Protein AF-A0A510KIL5-F1 (afdb_monomer_lite)

Foldseek 3Di:
DAWAKKAFCDDLPDHRDIDGQDDPNDGDPDDDDDDDPPPCPVVVVLLVVVLCVLVPPVPDDDDDDDDPVVVVVLVVLLDCVPPDPVVNVVSVVDDSVNSVSDPVVVPPCVVPVNSVVVSVVSVVGMDIDDDDD

Structure (mmCIF, N/CA/C/O backbone):
data_AF-A0A510KIL5-F1
#
_entry.id   AF-A0A510KIL5-F1
#
loop_
_atom_site.group_PDB
_atom_site.id
_atom_site.type_symbol
_atom_site.label_atom_id
_atom_site.label_alt_id
_atom_site.label_comp_id
_atom_site.label_asym_id
_atom_site.label_entity_id
_atom_site.label_seq_id
_atom_site.pdbx_PDB_ins_code
_atom_site.Cartn_x
_atom_site.Cartn_y
_atom_site.Cartn_z
_atom_site.occupancy
_atom_site.B_iso_or_equiv
_atom_site.auth_seq_id
_atom_site.auth_comp_id
_atom_site.auth_asym_id
_atom_site.auth_atom_id
_atom_site.pdbx_PDB_model_num
ATOM 1 N N . MET A 1 1 ? -8.577 -6.559 11.207 1.00 77.25 1 MET A N 1
ATOM 2 C CA . MET A 1 1 ? -7.830 -5.312 11.511 1.00 77.25 1 MET A CA 1
ATOM 3 C C . MET A 1 1 ? -8.293 -4.221 10.561 1.00 77.25 1 MET A C 1
ATOM 5 O O . MET A 1 1 ? -8.480 -4.522 9.389 1.00 77.25 1 MET A O 1
ATOM 9 N N . LYS A 1 2 ? -8.449 -2.982 11.039 1.00 85.75 2 LYS A N 1
ATOM 10 C CA . LYS A 1 2 ? -8.739 -1.812 10.192 1.00 85.75 2 LYS A CA 1
ATOM 11 C C . LYS A 1 2 ? -7.717 -0.696 10.413 1.00 85.75 2 LYS A C 1
ATOM 13 O O . LYS A 1 2 ? -7.190 -0.560 11.516 1.00 85.75 2 LYS A O 1
ATOM 18 N N . ILE A 1 3 ? -7.427 0.095 9.381 1.00 86.75 3 ILE A N 1
ATOM 19 C CA . ILE A 1 3 ? -6.522 1.251 9.473 1.00 86.75 3 ILE A CA 1
ATOM 20 C C . ILE A 1 3 ? -7.353 2.485 9.812 1.00 86.75 3 ILE A C 1
ATOM 22 O O . ILE A 1 3 ? -8.290 2.807 9.094 1.00 86.75 3 ILE A O 1
ATOM 26 N N . ARG A 1 4 ? -6.997 3.185 10.890 1.00 90.75 4 ARG A N 1
ATOM 27 C CA . ARG A 1 4 ? -7.669 4.416 11.327 1.00 90.75 4 ARG A CA 1
ATOM 28 C C . ARG A 1 4 ? -7.059 5.635 10.661 1.00 90.75 4 ARG A C 1
ATOM 30 O O . ARG A 1 4 ? -7.765 6.476 10.117 1.00 90.75 4 ARG A O 1
ATOM 37 N N . LYS A 1 5 ? -5.732 5.743 10.732 1.00 91.38 5 LYS A N 1
ATOM 38 C CA . LYS A 1 5 ? -4.985 6.913 10.267 1.00 91.38 5 LYS A CA 1
ATOM 39 C C . LYS A 1 5 ? -3.631 6.497 9.721 1.00 91.38 5 LYS A C 1
ATOM 41 O O . LYS A 1 5 ? -3.025 5.549 10.222 1.00 91.38 5 LYS A O 1
ATOM 46 N N . ILE A 1 6 ? -3.165 7.250 8.735 1.00 89.50 6 ILE A N 1
ATOM 47 C CA . ILE A 1 6 ? -1.795 7.194 8.232 1.00 89.50 6 ILE A CA 1
ATOM 48 C C . ILE A 1 6 ? -1.204 8.592 8.314 1.00 89.50 6 ILE A C 1
ATOM 50 O O . ILE A 1 6 ? -1.805 9.557 7.832 1.00 89.50 6 ILE A O 1
ATOM 54 N N . HIS A 1 7 ? -0.004 8.669 8.869 1.00 90.31 7 HIS A N 1
ATOM 55 C CA . HIS A 1 7 ? 0.859 9.832 8.794 1.00 90.31 7 HIS A CA 1
ATOM 56 C C . HIS A 1 7 ? 2.139 9.452 8.044 1.00 90.31 7 HIS A C 1
ATOM 58 O O . HIS A 1 7 ? 2.849 8.540 8.455 1.00 90.31 7 HIS A O 1
ATOM 64 N N . ILE A 1 8 ? 2.431 10.143 6.942 1.00 86.25 8 ILE A N 1
ATOM 65 C CA . ILE A 1 8 ? 3.691 10.030 6.202 1.00 86.25 8 ILE A CA 1
ATOM 66 C C . ILE A 1 8 ? 4.391 11.381 6.273 1.00 86.25 8 ILE A C 1
ATOM 68 O O . ILE A 1 8 ? 3.969 12.353 5.642 1.00 86.25 8 ILE A O 1
ATOM 72 N N . LYS A 1 9 ? 5.493 11.428 7.016 1.00 86.25 9 LYS A N 1
ATOM 73 C CA . LYS A 1 9 ? 6.367 12.595 7.091 1.00 86.25 9 LYS A CA 1
ATOM 74 C C . LYS A 1 9 ? 7.122 12.777 5.777 1.00 86.25 9 LYS A C 1
ATOM 76 O O . LYS A 1 9 ? 6.989 13.816 5.136 1.00 86.25 9 LYS A O 1
ATOM 81 N N . GLU A 1 10 ? 7.847 11.747 5.350 1.00 81.25 10 GLU A N 1
ATOM 82 C CA . GLU A 1 10 ? 8.528 11.706 4.056 1.00 81.25 10 GLU A CA 1
ATOM 83 C C . GLU A 1 10 ? 8.772 10.263 3.603 1.00 81.25 10 GLU A C 1
ATOM 85 O O . GLU A 1 10 ? 9.470 9.500 4.262 1.00 81.25 10 GLU A O 1
ATOM 90 N N . TYR A 1 11 ? 8.225 9.881 2.450 1.00 75.56 11 TYR A N 1
ATOM 91 C CA . TYR A 1 11 ? 8.486 8.573 1.860 1.00 75.56 11 TYR A CA 1
ATOM 92 C C . TYR A 1 11 ? 8.288 8.596 0.346 1.00 75.56 11 TYR A C 1
ATOM 94 O O . TYR A 1 11 ? 7.189 8.863 -0.135 1.00 75.56 11 TYR A O 1
ATOM 102 N N . ASN A 1 12 ? 9.345 8.296 -0.416 1.00 70.00 12 ASN A N 1
ATOM 103 C CA . ASN A 1 12 ? 9.282 8.097 -1.868 1.00 70.00 12 ASN A CA 1
ATOM 104 C C . ASN A 1 12 ? 8.497 9.182 -2.642 1.00 70.00 12 ASN A C 1
ATOM 106 O O . ASN A 1 12 ? 7.684 8.887 -3.522 1.00 70.00 12 ASN A O 1
ATOM 110 N N . GLY A 1 13 ? 8.736 10.451 -2.297 1.00 75.12 13 GLY A N 1
ATOM 111 C CA . GLY A 1 13 ? 8.085 11.611 -2.916 1.00 75.12 13 GLY A CA 1
ATOM 112 C C . GLY A 1 13 ? 6.773 12.046 -2.255 1.00 75.12 13 GLY A C 1
ATOM 113 O O . GLY A 1 13 ? 6.319 13.159 -2.509 1.00 75.12 13 GLY A O 1
ATOM 114 N N . LEU A 1 14 ? 6.196 11.237 -1.361 1.00 83.00 14 LEU A N 1
ATOM 115 C CA . LE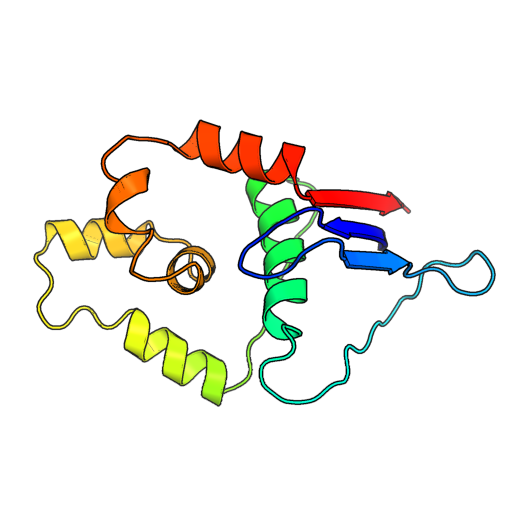U A 1 14 ? 5.127 11.672 -0.461 1.00 83.00 14 LEU A CA 1
ATOM 116 C C . LEU A 1 14 ? 5.745 12.465 0.690 1.00 83.00 14 LEU A C 1
ATOM 118 O O . LEU A 1 14 ? 6.711 12.011 1.301 1.00 83.00 14 LEU A O 1
ATOM 122 N N . LYS A 1 15 ? 5.194 13.641 0.996 1.00 87.75 15 LYS A N 1
ATOM 123 C CA . LYS A 1 15 ? 5.650 14.489 2.105 1.00 87.75 15 LYS A CA 1
ATOM 124 C C . LYS A 1 15 ? 4.460 15.057 2.859 1.00 87.75 15 LYS A C 1
ATOM 126 O O . LYS A 1 15 ? 3.509 15.513 2.230 1.00 87.75 15 LYS A O 1
ATOM 131 N N . ASN A 1 16 ? 4.549 15.071 4.187 1.00 90.12 16 ASN A N 1
ATOM 132 C CA . ASN A 1 16 ? 3.554 15.653 5.093 1.00 90.12 16 ASN A CA 1
ATOM 133 C C . ASN A 1 16 ? 2.109 15.204 4.797 1.00 90.12 16 ASN A C 1
ATOM 135 O O . ASN A 1 16 ? 1.172 16.003 4.856 1.00 90.12 16 ASN A O 1
ATOM 139 N N . LEU A 1 17 ? 1.925 13.927 4.459 1.00 90.75 17 LEU A N 1
ATOM 140 C CA . LEU A 1 17 ? 0.624 13.365 4.128 1.00 90.75 17 LEU A CA 1
ATOM 141 C C . LEU A 1 17 ? -0.051 12.837 5.394 1.00 90.75 17 LEU A C 1
ATOM 143 O O . LEU A 1 17 ? 0.498 12.002 6.108 1.00 90.75 17 LEU A O 1
ATOM 147 N N . ASN A 1 18 ? -1.268 13.307 5.641 1.00 92.19 18 ASN A N 1
ATOM 148 C CA . ASN A 1 18 ? -2.127 12.847 6.722 1.00 92.19 18 ASN A CA 1
ATOM 149 C C . ASN A 1 18 ? -3.446 12.371 6.130 1.00 92.19 18 ASN A C 1
ATOM 151 O O . ASN A 1 18 ? -4.143 13.160 5.492 1.00 92.19 18 ASN A O 1
ATOM 155 N N . ILE A 1 19 ? -3.797 11.107 6.356 1.00 91.75 19 ILE A N 1
ATOM 156 C CA . ILE A 1 19 ? -5.080 10.554 5.918 1.00 91.75 19 ILE A CA 1
ATOM 157 C C . ILE A 1 19 ? -5.803 9.972 7.125 1.00 91.75 19 ILE A C 1
ATOM 159 O O . ILE A 1 19 ? -5.254 9.141 7.850 1.00 91.75 19 ILE A O 1
ATOM 163 N N . ASN A 1 20 ? -7.041 10.421 7.329 1.00 92.25 20 ASN A N 1
ATOM 164 C CA . ASN A 1 20 ? -7.963 9.848 8.299 1.00 92.25 20 ASN A CA 1
ATOM 165 C C . ASN A 1 20 ? -8.998 8.990 7.563 1.00 92.25 20 ASN A C 1
ATOM 167 O O . ASN A 1 20 ? -9.644 9.473 6.635 1.00 92.25 20 ASN A O 1
ATOM 171 N N . PHE A 1 21 ? -9.153 7.740 7.988 1.00 92.94 21 PHE A N 1
ATOM 172 C CA . PHE A 1 21 ? -10.120 6.784 7.445 1.00 92.94 21 PHE A CA 1
ATOM 173 C C . PHE A 1 21 ? -11.332 6.600 8.356 1.00 92.94 21 PHE A C 1
ATOM 175 O O . PHE A 1 21 ? -12.038 5.599 8.266 1.00 92.94 21 PHE A O 1
ATOM 182 N N . GLU A 1 22 ? -11.569 7.547 9.257 1.00 92.75 22 GLU A N 1
ATOM 183 C CA . GLU A 1 22 ? -12.759 7.584 10.094 1.00 92.75 22 GLU A CA 1
ATOM 184 C C . GLU A 1 22 ? -13.817 8.509 9.495 1.00 92.75 22 GLU A C 1
ATOM 186 O O . GLU A 1 22 ? -13.527 9.618 9.041 1.00 92.75 22 GLU A O 1
ATOM 191 N N . SER A 1 23 ? -15.068 8.065 9.556 1.00 91.38 23 SER A N 1
ATOM 192 C CA . SER A 1 23 ? -16.248 8.879 9.287 1.00 91.38 23 SER A CA 1
ATOM 193 C C . SER A 1 23 ? -17.270 8.632 10.390 1.00 91.38 23 SER A C 1
ATOM 195 O O . SER A 1 23 ? -17.602 7.482 10.672 1.00 91.38 23 SER A O 1
ATOM 197 N N . ASN A 1 24 ? -17.758 9.700 11.029 1.00 92.12 24 ASN A N 1
ATOM 198 C CA . ASN A 1 24 ? -18.698 9.618 12.156 1.00 92.12 24 ASN A CA 1
ATOM 199 C C . ASN A 1 24 ? -18.232 8.625 13.242 1.00 92.12 24 ASN A C 1
ATOM 201 O O . ASN A 1 24 ? -18.980 7.725 13.626 1.00 92.12 24 ASN A O 1
ATOM 205 N N . ASP A 1 25 ? -16.966 8.749 13.657 1.00 88.31 25 ASP A N 1
ATOM 206 C CA . ASP A 1 25 ? -16.300 7.893 14.654 1.00 88.31 25 ASP A CA 1
ATOM 207 C C . ASP A 1 25 ? -16.262 6.391 14.310 1.00 88.31 25 ASP A C 1
ATOM 209 O O . ASP A 1 25 ? -16.014 5.549 15.173 1.00 88.31 25 ASP A O 1
ATOM 213 N N . LYS A 1 26 ? -16.479 6.034 13.037 1.00 91.44 26 LYS A N 1
ATOM 214 C CA . LYS A 1 26 ? -16.376 4.662 12.528 1.00 91.44 26 LYS A CA 1
ATOM 215 C C . LYS A 1 26 ? -15.294 4.558 11.467 1.00 91.44 26 LYS A C 1
ATOM 217 O O . LYS A 1 26 ? -15.229 5.378 10.552 1.00 91.44 26 LYS A O 1
ATOM 222 N N . VAL A 1 27 ? -14.475 3.516 11.561 1.00 92.81 27 VAL A N 1
ATOM 223 C CA . VAL A 1 27 ? -13.446 3.228 10.558 1.00 92.81 27 VAL A CA 1
ATOM 224 C C . VAL A 1 27 ? -14.088 2.671 9.292 1.00 92.81 27 VAL A C 1
ATOM 226 O O . VAL A 1 27 ? -14.840 1.692 9.347 1.00 92.81 27 VAL A O 1
ATOM 229 N N . LEU A 1 28 ? -13.765 3.295 8.161 1.00 92.88 28 LEU A N 1
ATOM 230 C CA . LEU A 1 28 ? -14.280 2.945 6.844 1.00 92.88 28 LEU A CA 1
ATOM 231 C C . LEU A 1 28 ? -13.874 1.519 6.446 1.00 92.88 28 LEU A C 1
ATOM 233 O O . LEU A 1 28 ? -12.715 1.128 6.570 1.00 92.88 28 LEU A O 1
ATOM 237 N N . ASP A 1 29 ? -14.841 0.756 5.931 1.00 90.31 29 ASP A N 1
ATOM 238 C CA . ASP A 1 29 ? -14.617 -0.583 5.365 1.00 90.31 29 ASP A CA 1
ATOM 239 C C . ASP A 1 29 ? -14.031 -0.535 3.953 1.00 90.31 29 ASP A C 1
ATOM 241 O O . ASP A 1 29 ? -13.357 -1.461 3.509 1.00 90.31 29 ASP A O 1
ATOM 245 N N . THR A 1 30 ? -14.304 0.542 3.220 1.00 92.19 30 THR A N 1
ATOM 246 C CA . THR A 1 30 ? -13.856 0.722 1.841 1.00 92.19 30 THR A CA 1
ATOM 247 C C . THR A 1 30 ? -13.388 2.149 1.646 1.00 92.19 30 THR A C 1
ATOM 249 O O . THR A 1 30 ? -14.069 3.104 2.018 1.00 92.19 30 THR A O 1
ATOM 252 N N . ILE A 1 31 ? -12.206 2.281 1.056 1.00 91.00 31 ILE A N 1
ATOM 253 C CA . ILE A 1 31 ? -11.546 3.552 0.788 1.00 91.00 31 ILE A CA 1
ATOM 254 C C . ILE A 1 31 ? -11.236 3.582 -0.702 1.00 91.00 31 ILE A C 1
ATOM 256 O O . ILE A 1 31 ? -10.655 2.639 -1.234 1.00 91.00 31 ILE A O 1
ATOM 260 N N . ILE A 1 32 ? -11.606 4.673 -1.368 1.00 91.50 32 ILE A N 1
ATOM 261 C CA . ILE A 1 32 ? -11.310 4.886 -2.784 1.00 91.50 32 ILE A CA 1
ATOM 262 C C . ILE A 1 32 ? -10.420 6.120 -2.888 1.00 91.50 32 ILE A C 1
ATOM 264 O O . ILE A 1 32 ? -10.821 7.218 -2.501 1.00 91.50 32 ILE A O 1
ATOM 268 N N . LEU A 1 33 ? -9.208 5.943 -3.413 1.00 91.19 33 LEU A N 1
ATOM 269 C CA . LEU A 1 33 ? -8.299 7.045 -3.717 1.00 91.19 33 LEU A CA 1
ATOM 270 C C . LEU A 1 33 ? -8.515 7.480 -5.169 1.00 91.19 33 LEU A C 1
ATOM 272 O O . LEU A 1 33 ? -8.189 6.745 -6.096 1.00 91.19 33 LEU A O 1
ATOM 276 N N . ILE A 1 34 ? -9.044 8.686 -5.369 1.00 91.38 34 ILE A N 1
ATOM 277 C CA . ILE A 1 34 ? -9.236 9.286 -6.697 1.00 91.38 34 ILE A CA 1
ATOM 278 C C . ILE A 1 34 ? -8.252 10.431 -6.931 1.00 91.38 34 ILE A C 1
ATOM 280 O O . ILE A 1 34 ? -7.804 11.096 -6.001 1.00 91.38 34 ILE A O 1
ATOM 284 N N . GLY A 1 35 ? -7.911 10.672 -8.193 1.00 91.00 35 GLY A N 1
ATOM 285 C CA . GLY A 1 35 ? -7.015 11.758 -8.580 1.00 91.00 35 GLY A CA 1
ATOM 286 C C . GLY A 1 35 ? -6.394 11.531 -9.949 1.00 91.00 35 GLY A C 1
ATOM 287 O O . GLY A 1 35 ? -6.495 10.441 -10.514 1.00 91.00 35 GLY A O 1
ATOM 288 N N . VAL A 1 36 ? -5.708 12.546 -10.468 1.00 90.44 36 VAL A N 1
ATOM 289 C CA . VAL A 1 36 ? -5.015 12.469 -11.763 1.00 90.44 36 VAL A CA 1
ATOM 290 C C . VAL A 1 36 ? -3.778 11.562 -11.701 1.00 90.44 36 VAL A C 1
ATOM 292 O O . VAL A 1 36 ? -3.333 11.140 -10.624 1.00 90.44 36 VAL A O 1
ATOM 295 N N . ASN A 1 37 ? -3.241 11.205 -12.866 1.00 84.06 37 ASN A N 1
ATOM 296 C CA . ASN A 1 37 ? -2.027 10.395 -12.973 1.00 84.06 37 ASN A CA 1
ATOM 297 C C . ASN A 1 37 ? -0.826 11.130 -12.364 1.00 84.06 37 ASN A C 1
ATOM 299 O O . ASN A 1 37 ? -0.731 12.349 -12.455 1.00 84.06 37 ASN A O 1
ATOM 303 N N . GLY A 1 38 ? 0.074 10.386 -11.715 1.00 82.12 38 GLY A N 1
ATOM 304 C CA . GLY A 1 38 ? 1.270 10.948 -11.075 1.00 82.12 38 GLY A CA 1
ATOM 305 C C . GLY A 1 38 ? 1.067 11.531 -9.669 1.00 82.12 38 GLY A C 1
ATOM 306 O O . GLY A 1 38 ? 2.050 11.802 -8.992 1.00 82.12 38 GLY A O 1
ATOM 307 N N . ASN A 1 39 ? -0.167 11.636 -9.161 1.00 84.31 39 ASN A N 1
ATOM 308 C CA . ASN A 1 39 ? -0.438 12.198 -7.824 1.00 84.31 39 ASN A CA 1
ATOM 309 C C . ASN A 1 39 ? -0.158 11.243 -6.643 1.00 84.31 39 ASN A C 1
ATOM 311 O O . ASN A 1 39 ? -0.553 11.524 -5.515 1.00 84.31 39 ASN A O 1
ATOM 315 N N . GLY A 1 40 ? 0.494 10.102 -6.880 1.00 85.56 40 GLY A N 1
ATOM 316 C CA . GLY A 1 40 ? 0.948 9.216 -5.804 1.00 85.56 40 GLY A CA 1
ATOM 317 C C . GLY A 1 40 ? -0.101 8.258 -5.227 1.00 85.56 40 GLY A C 1
ATOM 318 O O . GLY A 1 40 ? 0.134 7.712 -4.157 1.00 85.56 40 GLY A O 1
ATOM 319 N N . LYS A 1 41 ? -1.224 8.005 -5.919 1.00 90.69 41 LYS A N 1
ATOM 320 C CA . LYS A 1 41 ? -2.249 7.029 -5.482 1.00 90.69 41 LYS A CA 1
ATOM 321 C C . LYS A 1 41 ? -1.649 5.639 -5.220 1.00 90.69 41 LYS A C 1
ATOM 323 O O . LYS A 1 41 ? -1.732 5.144 -4.100 1.00 90.69 41 LYS A O 1
ATOM 328 N N . THR A 1 42 ? -0.972 5.071 -6.221 1.00 86.81 42 THR A N 1
ATOM 329 C CA . THR A 1 42 ? -0.254 3.790 -6.118 1.00 86.81 42 THR A CA 1
ATOM 330 C C . THR A 1 42 ? 0.794 3.839 -5.002 1.00 86.81 42 THR A C 1
ATOM 332 O O . THR A 1 42 ? 0.836 2.960 -4.146 1.00 86.81 42 THR A O 1
ATOM 335 N N . ARG A 1 43 ? 1.540 4.951 -4.897 1.00 85.44 43 ARG A N 1
ATOM 336 C CA . ARG A 1 43 ? 2.562 5.146 -3.857 1.00 85.44 43 ARG A CA 1
ATOM 337 C C . ARG A 1 43 ? 1.997 5.101 -2.434 1.00 85.44 43 ARG A C 1
ATOM 339 O O . ARG A 1 43 ? 2.660 4.589 -1.534 1.00 85.44 43 ARG A O 1
ATOM 346 N N . ILE A 1 44 ? 0.793 5.626 -2.203 1.00 87.94 44 ILE A N 1
ATOM 347 C CA . ILE A 1 44 ? 0.136 5.556 -0.890 1.00 87.94 44 ILE A CA 1
ATOM 348 C C . ILE A 1 44 ? -0.168 4.096 -0.528 1.00 87.94 44 ILE A C 1
ATOM 350 O O . ILE A 1 44 ? 0.161 3.673 0.580 1.00 87.94 44 ILE A O 1
ATOM 354 N N . LEU A 1 45 ? -0.737 3.317 -1.456 1.00 88.25 45 LEU A N 1
ATOM 355 C CA . LEU A 1 45 ? -1.055 1.899 -1.230 1.00 88.25 45 LEU A CA 1
ATOM 356 C C . LEU A 1 45 ? 0.206 1.062 -0.969 1.00 88.25 45 LEU A C 1
ATOM 358 O O . LEU A 1 45 ? 0.247 0.283 -0.018 1.00 88.25 45 LEU A O 1
ATOM 362 N N . GLU A 1 46 ? 1.269 1.295 -1.738 1.00 81.88 46 GLU A N 1
ATOM 363 C CA . GLU A 1 46 ? 2.580 0.663 -1.537 1.00 81.88 46 GLU A CA 1
ATOM 364 C C . GLU A 1 46 ? 3.177 0.969 -0.168 1.00 81.88 46 GLU A C 1
ATOM 366 O O . GLU A 1 46 ? 3.709 0.079 0.493 1.00 81.88 46 GLU A O 1
ATOM 371 N N . SER A 1 47 ? 3.074 2.225 0.276 1.00 80.12 47 SER A N 1
ATOM 372 C CA . SER A 1 47 ? 3.584 2.656 1.581 1.00 80.12 47 SER A CA 1
ATOM 373 C C . SER A 1 47 ? 2.905 1.885 2.714 1.00 80.12 47 SER A C 1
ATOM 375 O O . SER A 1 47 ? 3.573 1.396 3.624 1.00 80.12 47 SER A O 1
ATOM 377 N N . ILE A 1 48 ? 1.581 1.718 2.626 1.00 82.69 48 ILE A N 1
ATOM 378 C CA . ILE A 1 48 ? 0.792 0.933 3.584 1.00 82.69 48 ILE A CA 1
ATOM 379 C C . ILE A 1 48 ? 1.267 -0.516 3.589 1.00 82.69 48 ILE A C 1
ATOM 381 O O . ILE A 1 48 ? 1.601 -1.056 4.646 1.00 82.69 48 ILE A O 1
ATOM 385 N N . TYR A 1 49 ? 1.316 -1.135 2.411 1.00 82.38 49 TYR A N 1
ATOM 386 C CA . TYR A 1 49 ? 1.688 -2.535 2.275 1.00 82.38 49 TYR A CA 1
ATOM 387 C C . TYR A 1 49 ? 3.095 -2.812 2.810 1.00 82.38 49 TYR A C 1
ATOM 389 O O . TYR A 1 49 ? 3.299 -3.741 3.595 1.00 82.38 49 TYR A O 1
ATOM 397 N N . HIS A 1 50 ? 4.057 -1.957 2.466 1.00 75.81 50 HIS A N 1
ATOM 398 C CA . HIS A 1 50 ? 5.428 -2.060 2.949 1.00 75.81 50 HIS A CA 1
ATOM 399 C C . HIS A 1 50 ? 5.540 -1.986 4.463 1.00 75.81 50 HIS A C 1
ATOM 401 O O . HIS A 1 50 ? 6.289 -2.769 5.052 1.00 75.81 50 HIS A O 1
ATOM 407 N N . CYS A 1 51 ? 4.806 -1.071 5.100 1.00 75.56 51 CYS A N 1
ATOM 408 C CA . CYS A 1 51 ? 4.768 -1.012 6.552 1.00 75.56 51 CYS A CA 1
ATOM 409 C C . CYS A 1 51 ? 4.333 -2.369 7.117 1.00 75.56 51 CYS A C 1
ATOM 411 O O . CYS A 1 51 ? 5.061 -2.954 7.918 1.00 75.56 51 CYS A O 1
ATOM 413 N N . PHE A 1 52 ? 3.218 -2.937 6.653 1.00 76.12 52 PHE A N 1
ATOM 414 C CA . PHE A 1 52 ? 2.737 -4.227 7.163 1.00 76.12 52 PHE A CA 1
ATOM 415 C C . PHE A 1 52 ? 3.714 -5.390 6.931 1.00 76.12 52 PHE A C 1
ATOM 417 O O . PHE A 1 52 ? 3.940 -6.177 7.856 1.00 76.12 52 PHE A O 1
ATOM 424 N N . LYS A 1 53 ? 4.356 -5.454 5.757 1.00 73.38 53 LYS A N 1
ATOM 425 C CA . LYS A 1 53 ? 5.400 -6.444 5.439 1.00 73.38 53 LYS A CA 1
ATOM 426 C C . LYS A 1 53 ? 6.619 -6.342 6.357 1.00 73.38 53 LYS A C 1
ATOM 428 O O . LYS A 1 53 ? 7.051 -7.346 6.921 1.00 73.38 53 LYS A O 1
ATOM 433 N N . ILE A 1 54 ? 7.171 -5.141 6.543 1.00 68.06 54 ILE A N 1
ATOM 434 C CA . ILE A 1 54 ? 8.404 -4.925 7.325 1.00 68.06 54 ILE A CA 1
ATOM 435 C C . ILE A 1 54 ? 8.166 -5.114 8.818 1.00 68.06 54 ILE A C 1
ATOM 437 O O . ILE A 1 54 ? 9.032 -5.632 9.532 1.00 68.06 54 ILE A O 1
ATOM 441 N N . PHE A 1 55 ? 6.972 -4.768 9.295 1.00 64.06 55 PHE A N 1
ATOM 442 C CA . PHE A 1 55 ? 6.574 -5.080 10.660 1.00 64.06 55 PHE A CA 1
ATOM 443 C C . PHE A 1 55 ? 6.280 -6.571 10.875 1.00 64.06 55 PHE A C 1
ATOM 445 O O . PHE A 1 55 ? 5.991 -6.926 12.016 1.00 64.06 55 PHE A O 1
ATOM 452 N N . LYS A 1 56 ? 6.396 -7.430 9.835 1.00 58.47 56 LYS A N 1
ATOM 453 C CA . LYS A 1 56 ? 6.154 -8.888 9.856 1.00 58.47 56 LYS A CA 1
ATOM 454 C C . LYS A 1 56 ? 5.031 -9.240 10.824 1.00 58.47 56 LYS A C 1
ATOM 456 O O . LYS A 1 56 ? 5.186 -10.095 11.694 1.00 58.47 56 LYS A O 1
ATOM 461 N N . SER A 1 57 ? 3.922 -8.512 10.726 1.00 55.31 57 SER A N 1
ATOM 462 C CA . SER A 1 57 ? 2.754 -8.796 11.541 1.00 55.31 57 SER A CA 1
ATOM 463 C C . SER A 1 57 ? 2.225 -10.140 11.058 1.00 55.31 57 SER A C 1
ATOM 465 O O . SER A 1 57 ? 1.424 -10.174 10.134 1.00 55.31 57 SER A O 1
ATOM 467 N N . THR A 1 58 ? 2.657 -11.238 11.684 1.00 52.34 58 THR A N 1
ATOM 468 C CA . THR A 1 58 ? 2.269 -12.636 11.390 1.00 52.34 58 THR A CA 1
ATOM 469 C C . THR A 1 58 ? 0.768 -12.905 11.549 1.00 52.34 58 THR A C 1
ATOM 471 O O . THR A 1 58 ? 0.330 -14.045 11.504 1.00 52.34 58 THR A O 1
ATOM 474 N N . VAL A 1 59 ? -0.011 -11.858 11.810 1.00 59.81 59 VAL A N 1
ATOM 475 C CA . VAL A 1 59 ? -1.433 -11.870 12.139 1.00 59.81 59 VAL A CA 1
ATOM 476 C C . VAL A 1 59 ? -2.289 -11.415 10.949 1.00 59.81 59 VAL A C 1
ATOM 478 O O . VAL A 1 59 ? -3.507 -11.537 11.008 1.00 59.81 59 VAL A O 1
ATOM 481 N N . VAL A 1 60 ? -1.698 -10.852 9.886 1.00 66.38 60 VAL A N 1
ATOM 482 C CA . VAL A 1 60 ? -2.467 -10.259 8.780 1.00 66.38 60 VAL A CA 1
ATOM 483 C C . VAL A 1 60 ? -1.905 -10.701 7.435 1.00 66.38 60 VAL A C 1
ATOM 485 O O . VAL A 1 60 ? -0.797 -10.304 7.079 1.00 66.38 60 VAL A O 1
ATOM 488 N N . ASP A 1 61 ? -2.707 -11.458 6.689 1.00 73.81 61 ASP A N 1
ATOM 489 C CA . ASP A 1 61 ? -2.491 -11.681 5.261 1.00 73.81 61 ASP A CA 1
ATOM 490 C C . ASP A 1 61 ? -2.898 -10.415 4.505 1.00 73.81 61 ASP A C 1
ATOM 492 O O . ASP A 1 61 ? -4.000 -9.888 4.680 1.00 73.81 61 ASP A O 1
ATOM 496 N N . LEU A 1 62 ? -1.968 -9.886 3.715 1.00 77.31 62 LEU A N 1
ATOM 497 C CA . LEU A 1 62 ? -2.151 -8.661 2.953 1.00 77.31 62 LEU A CA 1
ATOM 498 C C . LEU A 1 62 ? -1.769 -8.918 1.501 1.00 77.31 62 LEU A C 1
ATOM 500 O O . LEU A 1 62 ? -0.674 -9.403 1.222 1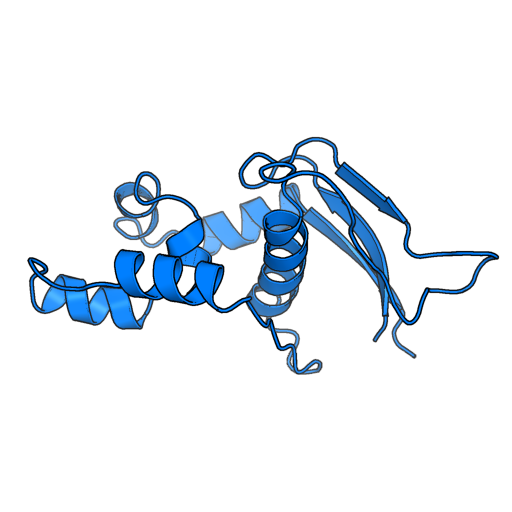.00 77.31 62 LEU A O 1
ATOM 504 N N . GLU A 1 63 ? -2.652 -8.527 0.593 1.00 82.50 63 GLU A N 1
ATOM 505 C CA . GLU A 1 63 ? -2.451 -8.629 -0.848 1.00 82.50 63 GLU A CA 1
ATOM 506 C C . GLU A 1 63 ? -2.494 -7.230 -1.467 1.00 82.50 63 GLU A C 1
ATOM 508 O O . GLU A 1 63 ? -3.253 -6.360 -1.029 1.00 82.50 63 GLU A O 1
ATOM 513 N N . LEU A 1 64 ? -1.651 -7.006 -2.475 1.00 83.81 64 LEU A N 1
ATOM 514 C CA . LEU A 1 64 ? -1.613 -5.779 -3.262 1.00 83.81 64 LEU A CA 1
ATOM 515 C C . LEU A 1 64 ? -1.777 -6.155 -4.731 1.00 83.81 64 LEU A C 1
ATOM 517 O O . LEU A 1 64 ? -1.009 -6.955 -5.259 1.00 83.81 64 LEU A O 1
ATOM 521 N N . PHE A 1 65 ? -2.787 -5.572 -5.369 1.00 86.62 65 PHE A N 1
ATOM 522 C CA . PHE A 1 65 ? -3.118 -5.821 -6.765 1.00 86.62 65 PHE A CA 1
ATOM 523 C C . PHE A 1 65 ? -2.856 -4.568 -7.586 1.00 86.62 65 PHE A C 1
ATOM 525 O O . PHE A 1 65 ? -3.261 -3.473 -7.195 1.00 86.62 65 PHE A O 1
ATOM 532 N N . TYR A 1 66 ? -2.216 -4.759 -8.731 1.00 85.44 66 TYR A N 1
ATOM 533 C CA . TYR A 1 66 ? -1.897 -3.709 -9.688 1.00 85.44 66 TYR A CA 1
ATOM 534 C C . TYR A 1 66 ? -2.738 -3.867 -10.950 1.00 85.44 66 TYR A C 1
ATOM 536 O O . TYR A 1 66 ? -3.142 -4.981 -11.305 1.00 85.44 66 TYR A O 1
ATOM 544 N N . GLU A 1 67 ? -2.983 -2.764 -11.653 1.00 87.06 67 GLU A N 1
ATOM 545 C CA . GLU A 1 67 ? -3.610 -2.823 -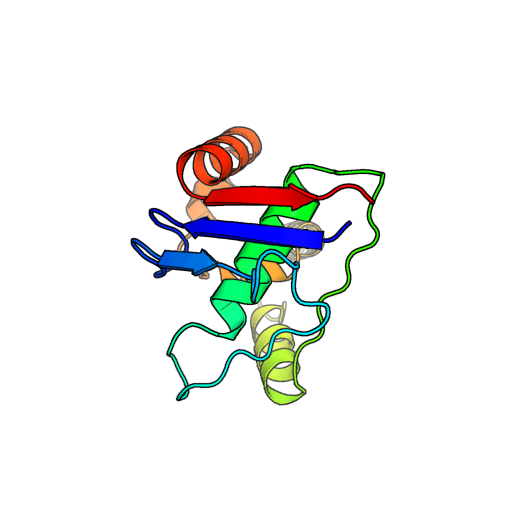12.971 1.00 87.06 67 GLU A CA 1
ATOM 546 C C . GLU A 1 67 ? -2.659 -3.428 -14.018 1.00 87.06 67 GLU A C 1
ATOM 548 O O . GLU A 1 67 ? -1.451 -3.553 -13.816 1.00 87.06 67 GLU A O 1
ATOM 553 N N . LYS A 1 68 ? -3.202 -3.849 -15.166 1.00 88.38 68 LYS A N 1
ATOM 554 C CA . LYS A 1 68 ? -2.420 -4.538 -16.208 1.00 88.38 68 LYS A CA 1
ATOM 555 C C . LYS A 1 68 ? -1.218 -3.711 -16.683 1.00 88.38 68 LYS A C 1
ATOM 557 O O . LYS A 1 68 ? -0.126 -4.242 -16.811 1.00 88.38 68 LYS A O 1
ATOM 562 N N . ASN A 1 69 ? -1.422 -2.421 -16.925 1.00 83.62 69 ASN A N 1
ATOM 563 C CA . ASN A 1 69 ? -0.374 -1.495 -17.360 1.00 83.62 69 ASN A CA 1
ATOM 564 C C . ASN A 1 69 ? 0.723 -1.302 -16.297 1.00 83.62 69 ASN A C 1
ATOM 566 O O . ASN A 1 69 ? 1.896 -1.228 -16.643 1.00 83.62 69 ASN A O 1
ATOM 570 N N . GLU A 1 70 ? 0.355 -1.227 -15.017 1.00 81.69 70 GLU A N 1
ATOM 571 C CA . GLU A 1 70 ? 1.306 -1.163 -13.908 1.00 81.69 70 GLU A CA 1
ATOM 572 C C . GLU A 1 70 ? 2.131 -2.454 -13.860 1.00 81.69 70 GLU A C 1
ATOM 574 O O . GLU A 1 70 ? 3.356 -2.378 -13.818 1.00 81.69 70 GLU A O 1
ATOM 579 N N . ASN A 1 71 ? 1.483 -3.620 -13.983 1.00 81.75 71 ASN A N 1
ATOM 580 C CA . ASN A 1 71 ? 2.166 -4.916 -14.049 1.00 81.75 71 ASN A CA 1
ATOM 581 C C . ASN A 1 71 ? 3.126 -5.028 -15.242 1.00 81.75 71 ASN A C 1
ATOM 583 O O . ASN A 1 71 ? 4.247 -5.482 -15.060 1.00 81.75 71 ASN A O 1
ATOM 587 N N . GLU A 1 72 ? 2.735 -4.580 -16.438 1.00 82.00 72 GLU A N 1
ATOM 588 C CA . GLU A 1 72 ? 3.608 -4.590 -17.625 1.00 82.00 72 GLU A CA 1
ATOM 589 C C . GLU A 1 72 ? 4.868 -3.734 -17.417 1.00 82.00 72 GLU A C 1
ATOM 591 O O . GLU A 1 72 ? 5.980 -4.147 -17.752 1.00 82.00 72 GLU A O 1
ATOM 596 N N . VAL A 1 73 ? 4.716 -2.544 -16.824 1.00 77.50 73 VAL A N 1
ATOM 597 C CA . VAL A 1 73 ? 5.860 -1.690 -16.471 1.00 77.50 73 VAL A CA 1
ATOM 598 C C . VAL A 1 73 ? 6.750 -2.396 -15.452 1.00 77.50 73 VAL A C 1
ATOM 600 O O . VAL A 1 73 ? 7.972 -2.372 -15.572 1.00 77.50 73 VAL A O 1
ATOM 603 N N . LEU A 1 74 ? 6.150 -3.050 -14.469 1.00 72.44 74 LEU A N 1
ATOM 604 C CA . LEU A 1 74 ? 6.862 -3.784 -13.433 1.00 72.44 74 LEU A CA 1
ATOM 605 C C . LEU A 1 74 ? 7.652 -4.971 -13.982 1.00 72.44 74 LEU A C 1
ATOM 607 O O . LEU A 1 74 ? 8.836 -5.087 -13.680 1.00 72.44 74 LEU A O 1
ATOM 611 N N . GLU A 1 75 ? 7.051 -5.777 -14.852 1.00 74.38 75 GLU A N 1
ATOM 612 C CA . GLU A 1 75 ? 7.740 -6.857 -15.562 1.00 74.38 75 GLU A CA 1
ATOM 613 C C . GLU A 1 75 ? 8.930 -6.322 -16.366 1.00 74.38 75 GLU A C 1
ATOM 615 O O . GLU A 1 75 ? 10.016 -6.886 -16.286 1.00 74.38 75 GLU A O 1
ATOM 620 N N . SER A 1 76 ? 8.772 -5.184 -17.054 1.00 73.94 76 SER A N 1
ATOM 621 C CA . SER A 1 76 ? 9.873 -4.559 -17.801 1.00 73.94 76 SER A CA 1
ATOM 622 C C . SER A 1 76 ? 11.014 -4.047 -16.910 1.00 73.94 76 SER A C 1
ATOM 624 O O . SER A 1 76 ? 12.173 -4.086 -17.309 1.00 73.94 76 SER A O 1
ATOM 626 N N . LEU A 1 77 ? 10.714 -3.582 -15.691 1.00 68.12 77 LEU A N 1
ATOM 627 C CA . LEU A 1 77 ? 11.726 -3.149 -14.716 1.00 68.12 77 LEU A CA 1
ATOM 628 C C . LEU A 1 77 ? 12.450 -4.335 -14.070 1.00 68.12 77 LEU A C 1
ATOM 630 O O . LEU A 1 77 ? 13.580 -4.192 -13.604 1.00 68.12 77 LEU A O 1
ATOM 634 N N . MET A 1 78 ? 11.775 -5.480 -14.006 1.00 66.00 78 MET A N 1
ATOM 635 C CA . MET A 1 78 ? 12.321 -6.745 -13.528 1.00 66.00 78 MET A CA 1
ATOM 636 C C . MET A 1 78 ? 12.986 -7.554 -14.641 1.00 66.00 78 MET A C 1
ATOM 638 O O . MET A 1 78 ? 13.517 -8.630 -14.361 1.00 66.00 78 MET A O 1
ATOM 642 N N . ASP A 1 79 ? 12.985 -7.051 -15.877 1.00 71.12 79 ASP A N 1
ATOM 643 C CA . ASP A 1 79 ? 13.679 -7.705 -16.969 1.00 71.12 79 ASP A CA 1
ATOM 644 C C . ASP A 1 79 ? 15.165 -7.842 -16.618 1.00 71.12 79 ASP A C 1
ATOM 646 O O . ASP A 1 79 ? 15.827 -6.915 -16.145 1.00 71.12 79 ASP A O 1
ATOM 650 N N . SER A 1 80 ? 15.658 -9.063 -16.783 1.00 65.06 80 SER A N 1
ATOM 651 C CA . SER A 1 80 ? 17.006 -9.468 -16.398 1.00 65.06 80 SER A CA 1
ATOM 652 C C . SER A 1 80 ? 17.937 -9.589 -17.601 1.00 65.06 80 SER A C 1
ATOM 654 O O . SER A 1 80 ? 19.090 -10.018 -17.459 1.00 65.06 80 SER A O 1
ATOM 656 N N . GLU A 1 81 ? 17.454 -9.222 -18.794 1.00 66.94 81 GLU A N 1
ATOM 657 C CA . GLU A 1 81 ? 18.279 -9.108 -19.988 1.00 66.94 81 GLU A CA 1
ATOM 658 C C . GLU A 1 81 ? 19.464 -8.159 -19.733 1.00 66.94 81 GLU A C 1
ATOM 660 O O . GLU A 1 81 ? 19.315 -6.974 -19.445 1.00 66.94 81 GLU A O 1
ATOM 665 N N . GLY A 1 82 ? 20.681 -8.706 -19.813 1.00 64.88 82 GLY A N 1
ATOM 666 C CA . GLY A 1 82 ? 21.926 -7.970 -19.568 1.00 64.88 82 GLY A CA 1
ATOM 667 C C . GLY A 1 82 ? 22.483 -8.049 -18.140 1.00 64.88 82 GLY A C 1
ATOM 668 O O . GLY A 1 82 ? 23.582 -7.545 -17.917 1.00 64.88 82 GLY A O 1
ATOM 669 N N . LEU A 1 83 ? 21.797 -8.711 -17.200 1.00 68.38 83 LEU A N 1
ATOM 670 C CA . LEU A 1 83 ? 22.305 -8.951 -15.843 1.00 68.38 83 LEU A CA 1
ATOM 671 C C . LEU A 1 83 ? 23.191 -10.206 -15.760 1.00 68.38 83 LEU A C 1
ATOM 673 O O . LEU A 1 83 ? 22.959 -11.214 -16.436 1.00 68.38 83 LEU A O 1
ATOM 677 N N . THR A 1 84 ? 24.195 -10.166 -14.884 1.00 69.94 84 THR A N 1
ATOM 678 C CA . THR A 1 84 ? 24.998 -11.334 -14.489 1.00 69.94 84 THR A CA 1
ATOM 679 C C . THR A 1 84 ? 24.191 -12.302 -13.617 1.00 69.94 84 THR A C 1
ATOM 681 O O . THR A 1 84 ? 23.189 -11.931 -13.014 1.00 69.94 84 THR A O 1
ATOM 684 N N . GLU A 1 85 ? 24.636 -13.555 -13.486 1.00 74.38 85 GLU A N 1
ATOM 685 C CA . GLU A 1 85 ? 23.936 -14.559 -12.661 1.00 74.38 85 GLU A CA 1
ATOM 686 C C . GLU A 1 85 ? 23.832 -14.166 -11.178 1.00 74.38 85 GLU A C 1
ATOM 688 O O . GLU A 1 85 ? 22.832 -14.462 -10.530 1.00 74.38 85 GLU A O 1
ATOM 693 N N . ILE A 1 86 ? 24.824 -13.441 -10.649 1.00 67.00 86 ILE A N 1
ATOM 694 C CA . ILE A 1 86 ? 24.777 -12.905 -9.281 1.00 67.00 86 ILE A CA 1
ATOM 695 C C . ILE A 1 86 ? 23.696 -11.826 -9.178 1.00 67.00 86 ILE A C 1
ATOM 697 O O . ILE A 1 86 ? 22.912 -11.835 -8.235 1.00 67.00 86 ILE A O 1
ATOM 701 N N . GLU A 1 87 ? 23.618 -10.921 -10.155 1.00 63.19 87 GLU A N 1
ATOM 702 C CA . GLU A 1 87 ? 22.605 -9.862 -10.182 1.00 63.19 87 GLU A CA 1
ATOM 703 C C . GLU A 1 87 ? 21.194 -10.433 -10.337 1.00 63.19 87 GLU A C 1
ATOM 705 O O . GLU A 1 87 ? 20.289 -9.964 -9.656 1.00 63.19 87 GLU A O 1
ATOM 710 N N . LYS A 1 88 ? 21.015 -11.489 -11.140 1.00 68.19 88 LYS A N 1
ATOM 711 C CA . LYS A 1 88 ? 19.742 -12.221 -11.250 1.00 68.19 88 LYS A CA 1
ATOM 712 C C . LYS A 1 88 ? 19.334 -12.875 -9.936 1.00 68.19 88 LYS A C 1
ATOM 714 O O . LYS A 1 88 ? 18.166 -12.825 -9.568 1.00 68.19 88 LYS A O 1
ATOM 719 N N . GLU A 1 89 ? 20.276 -13.492 -9.226 1.00 66.44 89 GLU A N 1
ATOM 720 C CA . GLU A 1 89 ? 19.989 -14.117 -7.933 1.00 66.44 89 GLU A CA 1
ATOM 721 C C . GLU A 1 89 ? 19.638 -13.066 -6.875 1.00 66.44 89 GLU A C 1
ATOM 723 O O . GLU A 1 89 ? 18.650 -13.216 -6.161 1.00 66.44 89 GLU A O 1
ATOM 728 N N . MET A 1 90 ? 20.363 -11.944 -6.855 1.00 63.22 90 MET A N 1
ATOM 729 C CA . MET A 1 90 ? 20.013 -10.785 -6.032 1.00 63.22 90 MET A CA 1
ATOM 730 C C . MET A 1 90 ? 18.641 -10.218 -6.412 1.00 63.22 90 MET A C 1
ATOM 732 O O . MET A 1 90 ? 17.906 -9.784 -5.533 1.00 63.22 90 MET A O 1
ATOM 736 N N . GLN A 1 91 ? 18.269 -10.254 -7.697 1.00 61.19 91 GLN A N 1
ATOM 737 C CA . GLN A 1 91 ? 16.979 -9.77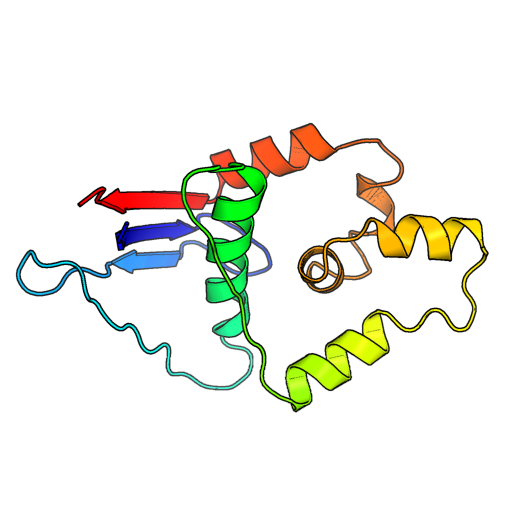0 -8.187 1.00 61.19 91 GLN A CA 1
ATOM 738 C C . GLN A 1 91 ? 15.797 -10.595 -7.668 1.00 61.19 91 GLN A C 1
ATOM 740 O O . GLN A 1 91 ? 14.734 -10.040 -7.404 1.00 61.19 91 GLN A O 1
ATOM 745 N N . LYS A 1 92 ? 15.989 -11.903 -7.455 1.00 61.25 92 LYS A N 1
ATOM 746 C CA . LYS A 1 92 ? 14.976 -12.789 -6.856 1.00 61.25 92 LYS A CA 1
ATOM 747 C C . LYS A 1 92 ? 14.705 -12.481 -5.383 1.00 61.25 92 LYS A C 1
ATOM 749 O O . LYS A 1 92 ? 13.632 -12.814 -4.887 1.00 61.25 92 LYS A O 1
ATOM 754 N N . GLU A 1 93 ? 15.666 -11.878 -4.684 1.00 53.19 93 GLU A N 1
ATOM 755 C CA . GLU A 1 93 ? 15.504 -11.442 -3.292 1.00 53.19 93 GLU A CA 1
ATOM 756 C C . GLU A 1 93 ? 14.848 -10.056 -3.175 1.00 53.19 93 GLU A C 1
ATOM 758 O O . GLU A 1 93 ? 14.437 -9.668 -2.078 1.00 53.19 93 GLU A O 1
ATOM 763 N N . ILE A 1 94 ? 14.711 -9.319 -4.286 1.00 55.34 94 ILE A N 1
ATOM 764 C CA . ILE A 1 94 ? 14.023 -8.025 -4.311 1.00 55.34 94 ILE A CA 1
ATOM 765 C C . ILE A 1 94 ? 12.528 -8.256 -4.148 1.00 55.34 94 ILE A C 1
ATOM 767 O O . ILE A 1 94 ? 11.888 -8.878 -4.997 1.00 55.34 94 ILE A O 1
ATOM 771 N N . ASP A 1 95 ? 11.938 -7.700 -3.089 1.00 57.06 95 ASP A N 1
ATOM 772 C CA . ASP A 1 95 ? 10.482 -7.607 -3.027 1.00 57.06 95 ASP A CA 1
ATOM 773 C C . ASP A 1 95 ? 10.033 -6.660 -4.147 1.00 57.06 95 ASP A C 1
ATOM 775 O O . ASP A 1 95 ? 10.568 -5.568 -4.280 1.00 57.06 95 ASP A O 1
ATOM 779 N N . TYR A 1 96 ? 9.048 -7.046 -4.950 1.00 53.56 96 TYR A N 1
ATOM 780 C CA . TYR A 1 96 ? 8.522 -6.310 -6.111 1.00 53.56 96 TYR A CA 1
ATOM 781 C C . TYR A 1 96 ? 8.362 -4.788 -5.902 1.00 53.56 96 TYR A C 1
ATOM 783 O O . TYR A 1 96 ? 8.551 -3.977 -6.806 1.00 53.56 96 TYR A O 1
ATOM 791 N N . ILE A 1 97 ? 8.063 -4.369 -4.675 1.00 52.94 97 ILE A N 1
ATOM 792 C CA . ILE A 1 97 ? 7.875 -2.962 -4.324 1.00 52.94 97 ILE A CA 1
ATOM 793 C C . ILE A 1 97 ? 9.211 -2.225 -4.087 1.00 52.94 97 ILE A C 1
ATOM 795 O O . ILE A 1 97 ? 9.301 -1.017 -4.298 1.00 52.94 97 ILE A O 1
ATOM 799 N N . ASP A 1 98 ? 10.286 -2.936 -3.743 1.00 57.84 98 ASP A N 1
ATOM 800 C CA . ASP A 1 98 ? 11.655 -2.413 -3.742 1.00 57.84 98 ASP A CA 1
ATOM 801 C C . ASP A 1 98 ? 12.134 -2.067 -5.168 1.00 57.84 98 ASP A C 1
ATOM 803 O O . ASP A 1 98 ? 12.829 -1.062 -5.333 1.00 57.84 98 ASP A O 1
ATOM 807 N N . CYS A 1 99 ? 11.688 -2.779 -6.217 1.00 52.34 99 CYS A N 1
ATOM 808 C CA . CYS A 1 99 ? 11.943 -2.399 -7.620 1.00 52.34 99 CYS A CA 1
ATOM 809 C C . CYS A 1 99 ? 11.358 -1.011 -7.963 1.00 52.34 99 CYS A C 1
ATOM 811 O O . CYS A 1 99 ? 11.974 -0.223 -8.685 1.00 52.34 99 CYS A O 1
ATOM 813 N N . LEU A 1 100 ? 10.206 -0.656 -7.383 1.00 50.78 100 LEU A N 1
ATOM 814 C CA . LEU A 1 100 ? 9.544 0.647 -7.563 1.00 50.78 100 LEU A CA 1
ATOM 815 C C . LEU A 1 100 ? 10.137 1.781 -6.703 1.00 50.78 100 LEU A C 1
ATOM 817 O O . LEU A 1 100 ? 9.727 2.947 -6.821 1.00 50.78 100 LEU A O 1
ATOM 821 N N . ARG A 1 101 ? 11.126 1.493 -5.843 1.00 55.78 101 ARG A N 1
ATOM 822 C CA . ARG A 1 101 ? 11.830 2.497 -5.013 1.00 55.78 101 ARG A CA 1
ATOM 823 C C . ARG A 1 101 ? 12.871 3.333 -5.761 1.00 55.78 101 ARG A C 1
ATOM 825 O O . ARG A 1 101 ? 13.516 4.173 -5.139 1.00 55.78 101 ARG A O 1
ATOM 832 N N . ASN A 1 102 ? 12.937 3.218 -7.087 1.00 50.28 102 ASN A N 1
ATOM 833 C CA . ASN A 1 102 ? 13.921 3.809 -8.001 1.00 50.28 102 ASN A CA 1
ATOM 834 C C . ASN A 1 102 ? 15.215 2.986 -8.113 1.00 50.28 102 ASN A C 1
ATOM 836 O O . ASN A 1 102 ? 15.964 2.831 -7.150 1.00 50.28 102 ASN A O 1
ATOM 840 N N . ILE A 1 103 ? 15.555 2.641 -9.357 1.00 42.69 103 ILE A N 1
ATOM 841 C CA . ILE A 1 103 ? 16.841 2.084 -9.823 1.00 42.69 103 ILE A CA 1
ATOM 842 C C . ILE A 1 103 ? 18.069 2.847 -9.268 1.00 42.69 103 ILE A C 1
ATOM 844 O O . ILE A 1 103 ? 19.155 2.289 -9.141 1.00 42.69 103 ILE A O 1
ATOM 848 N N . LYS A 1 104 ? 17.911 4.119 -8.871 1.00 38.09 104 LYS A N 1
ATOM 849 C CA . LYS A 1 104 ? 18.989 4.951 -8.313 1.00 38.09 104 LYS A CA 1
ATOM 850 C C . LYS A 1 104 ? 19.382 4.595 -6.867 1.00 38.09 104 LYS A C 1
ATOM 852 O O . LYS A 1 104 ? 20.550 4.730 -6.533 1.00 38.09 104 LYS A O 1
ATOM 857 N N . TYR A 1 105 ? 18.445 4.120 -6.038 1.00 38.59 105 TYR A N 1
ATOM 858 C CA . TYR A 1 105 ? 18.704 3.717 -4.640 1.00 38.59 105 TYR A CA 1
ATOM 859 C C . TYR A 1 105 ? 19.129 2.250 -4.513 1.00 38.59 105 TYR A C 1
ATOM 861 O O . TYR A 1 105 ? 19.792 1.863 -3.551 1.00 38.59 105 TYR A O 1
ATOM 869 N N . TYR A 1 106 ? 18.793 1.451 -5.527 1.00 41.56 106 TYR A N 1
ATOM 870 C CA . TYR A 1 106 ? 19.064 0.020 -5.590 1.00 41.56 106 TYR A CA 1
ATOM 871 C C . TYR A 1 106 ? 20.568 -0.320 -5.476 1.00 41.56 106 TYR A C 1
ATOM 873 O O . TYR A 1 106 ? 20.947 -1.326 -4.882 1.00 41.56 106 TYR A O 1
ATOM 881 N N . ASN A 1 107 ? 21.447 0.562 -5.966 1.00 44.56 107 ASN A N 1
ATOM 882 C CA . ASN A 1 107 ? 22.896 0.341 -5.959 1.00 44.56 107 ASN A CA 1
ATOM 883 C C . ASN A 1 107 ? 23.617 0.715 -4.652 1.00 44.56 107 ASN A C 1
ATOM 885 O O . ASN A 1 107 ? 24.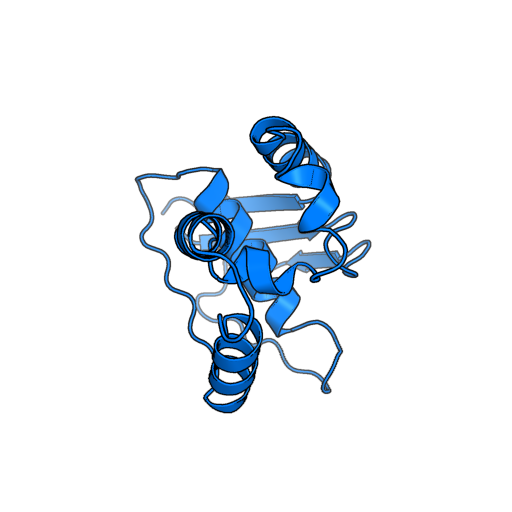733 0.237 -4.444 1.00 44.56 107 ASN A O 1
ATOM 889 N N . GLU A 1 108 ? 23.031 1.551 -3.790 1.00 42.56 108 GLU A N 1
ATOM 890 C CA . GLU A 1 108 ? 23.724 2.082 -2.602 1.00 42.56 108 GLU A CA 1
ATOM 891 C C . GLU A 1 108 ? 23.373 1.321 -1.315 1.00 42.56 108 GLU A C 1
ATOM 893 O O . GLU A 1 108 ? 24.266 1.011 -0.530 1.00 42.56 108 GLU A O 1
ATOM 898 N N . ASP A 1 109 ? 22.109 0.938 -1.107 1.00 42.09 109 ASP A N 1
ATOM 899 C CA . ASP A 1 109 ? 21.689 0.342 0.173 1.00 42.09 109 ASP A CA 1
ATOM 900 C C . ASP A 1 109 ? 21.866 -1.187 0.247 1.00 42.09 109 ASP A C 1
ATOM 902 O O . ASP A 1 109 ? 22.152 -1.720 1.326 1.00 42.09 109 ASP A O 1
ATOM 906 N N . TYR A 1 110 ? 21.754 -1.908 -0.878 1.00 44.06 110 TYR A N 1
ATOM 907 C CA . TYR A 1 110 ? 21.928 -3.370 -0.892 1.00 44.06 110 TYR A CA 1
ATOM 908 C C . TYR A 1 110 ? 23.403 -3.780 -0.783 1.00 44.06 110 TYR A C 1
ATOM 910 O O . TYR A 1 110 ? 23.728 -4.747 -0.095 1.00 44.06 110 TYR A O 1
ATOM 918 N N . LYS A 1 111 ? 24.321 -2.999 -1.375 1.00 47.22 111 LYS A N 1
ATOM 919 C CA . LYS A 1 111 ? 25.774 -3.232 -1.256 1.00 47.22 111 LYS A CA 1
ATOM 920 C C . LYS A 1 111 ? 26.293 -3.096 0.180 1.00 47.22 111 LYS A C 1
ATOM 922 O O . LYS A 1 111 ? 27.354 -3.632 0.483 1.00 47.22 111 LYS A O 1
ATOM 927 N N . GLU A 1 112 ? 25.553 -2.426 1.064 1.00 48.38 112 GLU A N 1
ATOM 928 C CA . GLU A 1 112 ? 25.977 -2.137 2.440 1.00 48.38 112 GLU A CA 1
ATOM 929 C C . GLU A 1 112 ? 25.204 -2.914 3.529 1.00 48.38 112 GLU A C 1
ATOM 931 O O . GLU A 1 112 ? 25.400 -2.659 4.716 1.00 48.38 112 GLU A O 1
ATOM 936 N N . GLY A 1 113 ? 24.333 -3.873 3.180 1.00 48.38 113 GLY A N 1
ATOM 937 C CA . GLY A 1 113 ? 23.640 -4.710 4.179 1.00 48.38 113 GLY A CA 1
ATOM 938 C C . GLY A 1 113 ? 22.638 -3.950 5.073 1.00 48.38 113 GLY A C 1
ATOM 939 O O . GLY A 1 113 ? 22.389 -4.331 6.219 1.00 48.38 113 GLY A O 1
ATOM 940 N N . LYS A 1 114 ? 22.039 -2.866 4.567 1.00 48.97 114 LYS A N 1
ATOM 941 C CA . LYS A 1 114 ? 21.283 -1.853 5.334 1.00 48.97 114 LYS A CA 1
ATOM 942 C C . LYS A 1 114 ? 19.796 -2.152 5.603 1.00 48.97 114 LYS A C 1
ATOM 944 O O . LYS A 1 114 ? 18.988 -1.235 5.759 1.00 48.97 114 LYS A O 1
ATOM 949 N N . ASN A 1 115 ? 19.403 -3.414 5.769 1.00 53.22 115 ASN A N 1
ATOM 950 C CA . ASN A 1 115 ? 18.002 -3.768 6.072 1.00 53.22 115 ASN A CA 1
ATOM 951 C C . ASN A 1 115 ? 17.488 -3.141 7.399 1.00 53.22 115 ASN A C 1
ATOM 953 O O . ASN A 1 115 ? 16.318 -2.775 7.530 1.00 53.22 115 ASN A O 1
ATOM 957 N N . GLN A 1 116 ? 18.375 -2.938 8.384 1.00 54.44 116 GLN A N 1
ATOM 958 C CA . GLN A 1 116 ? 18.042 -2.239 9.637 1.00 54.44 116 GLN A CA 1
ATOM 959 C C . GLN A 1 116 ? 17.812 -0.731 9.441 1.00 54.44 116 GLN A C 1
ATOM 961 O O . GLN A 1 116 ? 16.947 -0.154 10.103 1.00 54.44 116 GLN A O 1
ATOM 966 N N . THR A 1 117 ? 18.543 -0.101 8.519 1.00 58.97 117 THR A N 1
ATOM 967 C CA . THR A 1 117 ? 18.426 1.331 8.204 1.00 58.97 117 THR A CA 1
ATOM 968 C C . THR A 1 117 ? 17.074 1.642 7.580 1.00 58.97 117 THR A C 1
ATOM 970 O O . THR A 1 117 ? 16.431 2.611 7.971 1.00 58.97 117 THR A O 1
ATOM 973 N N . LEU A 1 118 ? 16.593 0.779 6.684 1.00 59.56 118 LEU A N 1
ATOM 974 C CA . LEU A 1 118 ? 15.282 0.928 6.059 1.00 59.56 118 LEU A CA 1
ATOM 975 C C . LEU A 1 118 ? 14.142 0.774 7.075 1.00 59.56 118 LEU A C 1
ATOM 977 O O . LEU A 1 118 ? 13.229 1.599 7.122 1.00 59.56 118 LEU A O 1
ATOM 981 N N . LYS A 1 119 ? 14.211 -0.260 7.924 1.00 62.06 119 LYS A N 1
ATOM 982 C CA . LYS A 1 119 ? 13.233 -0.460 9.001 1.00 62.06 119 LYS A CA 1
ATOM 983 C C . LYS A 1 119 ? 13.174 0.762 9.919 1.00 62.06 119 LYS A C 1
ATOM 985 O O . LYS A 1 119 ? 12.085 1.213 10.259 1.00 62.06 119 LYS A O 1
ATOM 990 N N . LYS A 1 120 ? 14.334 1.318 10.279 1.00 64.81 120 LYS A N 1
ATOM 991 C CA . LYS A 1 120 ? 14.438 2.543 11.079 1.00 64.81 120 LYS A CA 1
ATOM 992 C C . LYS A 1 120 ? 13.851 3.757 10.350 1.00 64.81 120 LYS A C 1
ATOM 994 O O . LYS A 1 120 ? 13.031 4.456 10.931 1.00 64.81 120 LYS A O 1
ATOM 999 N N . PHE A 1 121 ? 14.198 3.960 9.079 1.00 67.75 121 PHE A N 1
ATOM 1000 C CA . PHE A 1 121 ? 13.679 5.060 8.263 1.00 67.75 121 PHE A CA 1
ATOM 1001 C C . PHE A 1 121 ? 12.151 5.028 8.162 1.00 67.75 121 PHE A C 1
ATOM 1003 O O . PHE A 1 121 ? 11.501 6.050 8.351 1.00 67.75 121 PHE A O 1
ATOM 1010 N N . LEU A 1 122 ? 11.563 3.857 7.918 1.00 64.38 122 LEU A N 1
ATOM 1011 C CA . LEU A 1 122 ? 10.110 3.706 7.851 1.00 64.38 122 LEU A CA 1
ATOM 1012 C C . LEU A 1 122 ? 9.434 3.992 9.189 1.00 64.38 122 LEU A C 1
ATOM 1014 O O . LEU A 1 122 ? 8.435 4.696 9.203 1.00 64.38 122 LEU A O 1
ATOM 1018 N N . ILE A 1 123 ? 9.991 3.500 10.301 1.00 69.50 123 ILE A N 1
ATOM 1019 C CA . ILE A 1 123 ? 9.476 3.790 11.649 1.00 69.50 123 ILE A CA 1
ATOM 1020 C C . ILE A 1 123 ? 9.501 5.297 11.940 1.00 69.50 123 ILE A C 1
ATOM 1022 O O . ILE A 1 123 ? 8.583 5.818 12.564 1.00 69.50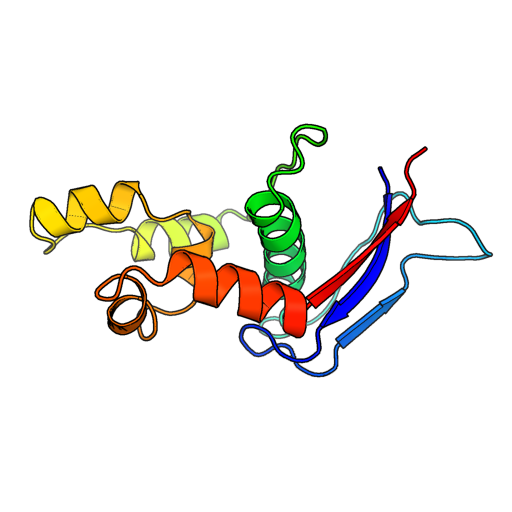 123 ILE A O 1
ATOM 1026 N N . GLU A 1 124 ? 10.540 6.002 11.493 1.00 74.31 124 GLU A N 1
ATOM 1027 C CA . GLU A 1 124 ? 10.692 7.444 11.722 1.00 74.31 124 GLU A CA 1
ATOM 1028 C C . GLU A 1 124 ? 9.810 8.307 10.808 1.00 74.31 124 GLU A C 1
ATOM 1030 O O . GLU A 1 124 ? 9.526 9.459 11.145 1.00 74.31 124 GLU A O 1
ATOM 1035 N N . ASN A 1 125 ? 9.401 7.781 9.650 1.00 76.00 125 ASN A N 1
ATOM 1036 C CA . ASN A 1 125 ? 8.745 8.572 8.610 1.00 76.00 125 ASN A CA 1
ATOM 1037 C C . ASN A 1 125 ? 7.311 8.153 8.285 1.00 76.00 125 ASN A C 1
ATOM 1039 O O . ASN A 1 125 ? 6.610 8.929 7.634 1.00 76.00 125 ASN A O 1
ATOM 1043 N N . ILE A 1 126 ? 6.867 6.972 8.713 1.00 77.38 126 ILE A N 1
ATOM 1044 C CA . ILE A 1 126 ? 5.505 6.488 8.503 1.00 77.38 126 ILE A CA 1
ATOM 1045 C C . ILE A 1 126 ? 4.935 5.962 9.817 1.00 77.38 126 ILE A C 1
ATOM 1047 O O . ILE A 1 126 ? 5.458 5.027 10.420 1.00 77.38 126 ILE A O 1
ATOM 1051 N N . GLU A 1 127 ? 3.797 6.517 10.213 1.00 80.31 127 GLU A N 1
ATOM 1052 C CA . GLU A 1 127 ? 3.015 6.068 11.356 1.00 80.31 127 GLU A CA 1
ATOM 1053 C C . GLU A 1 127 ? 1.642 5.578 10.878 1.00 80.31 127 GLU A C 1
ATOM 1055 O O . GLU A 1 127 ? 0.925 6.276 10.156 1.00 80.31 127 GLU A O 1
ATOM 1060 N N . ILE A 1 128 ? 1.275 4.358 11.280 1.00 77.12 128 ILE A N 1
ATOM 1061 C CA . ILE A 1 128 ? -0.022 3.746 10.971 1.00 77.12 128 ILE A CA 1
ATOM 1062 C C . ILE A 1 128 ? -0.726 3.404 12.280 1.00 77.12 128 ILE A C 1
ATOM 1064 O O . ILE A 1 128 ? -0.272 2.546 13.040 1.00 77.12 128 ILE A O 1
ATOM 1068 N N . LEU A 1 129 ? -1.879 4.029 12.510 1.00 76.69 129 LEU A N 1
ATOM 1069 C CA . LEU A 1 129 ? -2.758 3.706 13.629 1.00 76.69 129 LEU A CA 1
ATOM 1070 C C . LEU A 1 129 ? -3.830 2.723 13.164 1.00 76.69 129 LEU A C 1
ATOM 1072 O O . LEU A 1 129 ? -4.522 2.966 12.174 1.00 76.69 129 LEU A O 1
ATOM 1076 N N . LYS A 1 130 ? -3.981 1.615 13.893 1.00 75.50 130 LYS A N 1
ATOM 1077 C CA . LYS A 1 130 ? -4.891 0.512 13.559 1.00 75.50 130 LYS A CA 1
ATOM 1078 C C . LYS A 1 130 ? -5.866 0.196 14.687 1.00 75.50 130 LYS A C 1
ATOM 1080 O O . LYS A 1 130 ? -5.569 0.427 15.855 1.00 75.50 130 LYS A O 1
ATOM 1085 N N . GLU A 1 131 ? -6.999 -0.384 14.318 1.00 71.50 131 GLU A N 1
ATOM 1086 C CA . GLU A 1 131 ? -7.976 -0.989 15.218 1.00 71.50 131 GLU A CA 1
ATOM 1087 C C . GLU A 1 131 ? -7.938 -2.518 15.062 1.00 71.50 131 GLU A C 1
ATOM 1089 O O . GLU A 1 131 ? -7.985 -3.054 13.944 1.00 71.50 131 GLU A O 1
ATOM 1094 N N . ILE A 1 132 ? -7.797 -3.221 16.188 1.00 64.38 132 ILE A N 1
ATOM 1095 C CA . ILE A 1 132 ? -7.884 -4.681 16.270 1.00 64.38 132 ILE A CA 1
ATOM 1096 C C . ILE A 1 132 ? -9.306 -4.977 16.747 1.00 64.38 132 ILE A C 1
ATOM 1098 O O . ILE A 1 132 ? -9.626 -4.688 17.896 1.00 64.38 132 ILE A O 1
ATOM 1102 N N . ILE A 1 133 ? -10.144 -5.455 15.827 1.00 59.56 133 ILE A N 1
ATOM 1103 C CA . ILE A 1 133 ? -11.526 -5.890 16.075 1.00 59.56 133 ILE A CA 1
ATOM 1104 C C . ILE A 1 133 ? -11.503 -7.400 16.267 1.00 59.56 133 ILE A C 1
ATOM 1106 O O . ILE A 1 133 ? -10.782 -8.040 15.461 1.00 59.56 133 ILE A O 1
#

pLDDT: mean 73.06, std 15.21, range [38.09, 92.94]

Radius of gyration: 16.4 Å; chains: 1; bounding box: 45×30×36 Å

Organism: NCBI:txid109328

Secondary structure (DSSP, 8-state):
-EEEEEEEEEETTEEEEEEE-EETTEE-S-------TTSSHHHHHHHHHHHHHHTT-TT--------HHHHHHHHHHT--TT--HHHHHHHHTS-HHHHTT-HHHHHHHTTTT-HHHHHHHHHHHEEEEEE--

InterPro domains:
  IPR027417 P-loop containing nucleoside triphosphate hydrolase [G3DSA:3.40.50.300] (1-132)
  IPR027417 P-loop containing nucleoside triphosphate hydrolase [SSF52540] (1-130)
  IPR041685 Endonuclease GajA/Old nuclease/RecF-like, AAA domain [PF13175] (1-127)

Sequence (133 aa):
MKIRKIHIKEYNGLKNLNINFESNDKVLDTIILIGVNGNGKTRILESIYHCFKIFKSTVVDLELFYEKNENEVLESLMDSEGLTEIEKEMQKEIDYIDCLRNIKYYNEDYKEGKNQTLKKFLIENIEILKEII